Protein AF-A0A6P1A445-F1 (afdb_monomer_lite)

Foldseek 3Di:
DVPDPDDDDLVPWDADAFPDADPPDQEDCDDGNHDDDDLVNGDVVSDHHGCNPDDPVVVVVVVVVVVVVVVVVVVCVVVDDPDDPPPD

Radius of gyration: 20.83 Å; chains: 1; bounding box: 27×46×62 Å

pLDDT: mean 87.22, std 11.61, range [50.88, 98.38]

Secondary structure (DSSP, 8-state):
-TT-SS---GGGPPPB---S--SS-SEESSSSEEPP--GGGT-SSS--B--TT--HHHHHHHHHHHHHHHHHHHHHHHH-----TT--

Sequence (88 aa):
FPLLPDPFSLDRGVKEYPQGLPEDSLLSMEGQLSFAWLTKGLTQSGVLGDATAATEEKGDRLLASLCDGWVNVIRDIYRFQQPDVTKR

Structure (mmCIF, N/CA/C/O backbone):
data_AF-A0A6P1A445-F1
#
_entry.id   AF-A0A6P1A445-F1
#
loop_
_atom_site.group_PDB
_atom_site.id
_atom_site.type_symbol
_atom_site.label_atom_id
_atom_site.label_alt_id
_atom_site.label_comp_id
_atom_site.label_asym_id
_atom_site.label_entity_id
_atom_site.label_seq_id
_atom_site.pdbx_PDB_ins_code
_atom_site.Cartn_x
_atom_site.Cartn_y
_atom_site.Cartn_z
_atom_site.occupancy
_atom_site.B_iso_or_equiv
_atom_site.auth_seq_id
_atom_site.auth_comp_id
_atom_site.auth_asym_id
_atom_site.auth_atom_id
_atom_site.pdbx_PDB_model_num
ATOM 1 N N . PHE A 1 1 ? 4.358 -11.639 -4.537 1.00 50.88 1 PHE A N 1
ATOM 2 C CA . PHE A 1 1 ? 4.972 -12.793 -5.209 1.00 50.88 1 PHE A CA 1
ATOM 3 C C . PHE A 1 1 ? 4.612 -14.128 -4.562 1.00 50.88 1 PHE A C 1
ATOM 5 O O . PHE A 1 1 ? 4.136 -14.966 -5.312 1.00 50.88 1 PHE A O 1
ATOM 12 N N . PRO A 1 2 ? 4.664 -14.332 -3.229 1.00 53.91 2 PRO A N 1
ATOM 13 C CA . PRO A 1 2 ? 4.361 -15.652 -2.653 1.00 53.91 2 PRO A CA 1
ATOM 14 C C . PRO A 1 2 ? 2.857 -15.968 -2.482 1.00 53.91 2 PRO A C 1
ATOM 16 O O . PRO A 1 2 ? 2.511 -17.043 -2.008 1.00 53.91 2 PRO A O 1
ATOM 19 N N . LEU A 1 3 ? 1.947 -15.046 -2.831 1.00 62.53 3 LEU A N 1
ATOM 20 C CA . LEU A 1 3 ? 0.510 -15.146 -2.509 1.00 62.53 3 LEU A CA 1
ATOM 21 C C . LEU A 1 3 ? -0.427 -15.290 -3.722 1.00 62.53 3 LEU A C 1
ATOM 23 O O . LEU A 1 3 ? -1.635 -15.391 -3.525 1.00 62.53 3 LEU A O 1
ATOM 27 N N . LEU A 1 4 ? 0.084 -15.283 -4.960 1.00 64.75 4 LEU A N 1
ATOM 28 C CA . LEU A 1 4 ? -0.748 -15.421 -6.163 1.00 64.75 4 LEU A CA 1
ATOM 29 C C . LEU A 1 4 ? -0.306 -16.629 -7.001 1.00 64.75 4 LEU A C 1
ATOM 31 O O . LEU A 1 4 ? 0.893 -16.800 -7.206 1.00 64.75 4 LEU A O 1
ATOM 35 N N . PRO A 1 5 ? -1.254 -17.447 -7.495 1.00 54.75 5 PRO A N 1
ATOM 36 C CA . PRO A 1 5 ? -0.954 -18.589 -8.357 1.00 54.75 5 PRO A CA 1
ATOM 37 C C . PRO A 1 5 ? -0.627 -18.186 -9.805 1.00 54.75 5 PRO A C 1
ATOM 39 O O . PRO A 1 5 ? -0.012 -18.976 -10.515 1.00 54.75 5 PRO A O 1
ATOM 42 N N . ASP A 1 6 ? -1.015 -16.980 -10.238 1.00 58.81 6 ASP A N 1
ATOM 43 C CA . ASP A 1 6 ? -0.753 -16.469 -11.589 1.00 58.81 6 ASP A CA 1
ATOM 44 C C . ASP A 1 6 ? 0.512 -15.595 -11.636 1.00 58.81 6 ASP A C 1
ATOM 46 O O . ASP A 1 6 ? 0.743 -14.792 -10.721 1.00 58.81 6 ASP A O 1
ATOM 50 N N . PRO A 1 7 ? 1.330 -15.699 -12.702 1.00 60.62 7 PRO A N 1
ATOM 51 C CA . PRO A 1 7 ? 2.561 -14.939 -12.815 1.00 60.62 7 PRO A CA 1
ATOM 5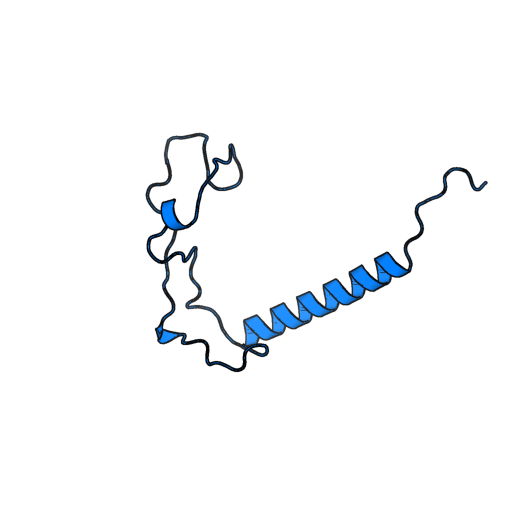2 C C . PRO A 1 7 ? 2.253 -13.447 -12.958 1.00 60.62 7 PRO A C 1
ATOM 54 O O . PRO A 1 7 ? 1.644 -12.991 -13.926 1.00 60.62 7 PRO A O 1
ATOM 57 N N . PHE A 1 8 ? 2.719 -12.664 -11.987 1.00 67.50 8 PHE A N 1
ATOM 58 C CA . PHE A 1 8 ? 2.825 -11.222 -12.139 1.00 67.50 8 PHE A CA 1
ATOM 59 C C . PHE A 1 8 ? 3.818 -10.920 -13.270 1.00 67.50 8 PHE A C 1
ATOM 61 O O . PHE A 1 8 ? 5.024 -11.130 -13.139 1.00 67.50 8 PHE A O 1
ATOM 68 N N . SER A 1 9 ? 3.287 -10.446 -14.392 1.00 71.69 9 SER A N 1
ATOM 69 C CA . SER A 1 9 ? 4.053 -10.066 -15.576 1.00 71.69 9 SER A CA 1
ATOM 70 C C . SER A 1 9 ? 4.776 -8.736 -15.344 1.00 71.69 9 SER A C 1
ATOM 72 O O . SER A 1 9 ? 4.214 -7.663 -15.573 1.00 71.69 9 SER A O 1
ATOM 74 N N . LEU A 1 10 ? 6.031 -8.799 -14.885 1.00 69.50 10 LEU A N 1
ATOM 75 C CA . LEU A 1 10 ? 6.903 -7.621 -14.733 1.00 69.50 10 LEU A CA 1
ATOM 76 C C . LEU A 1 10 ? 7.065 -6.844 -16.051 1.00 69.50 10 LEU A C 1
ATOM 78 O O . LEU A 1 10 ? 7.200 -5.624 -16.033 1.00 69.50 10 LEU A O 1
ATOM 82 N N . ASP A 1 11 ? 6.982 -7.537 -17.189 1.00 72.12 11 ASP A N 1
ATOM 83 C CA . ASP A 1 11 ? 7.024 -6.979 -18.546 1.00 72.12 11 ASP A CA 1
ATOM 84 C C . ASP A 1 11 ? 5.853 -6.037 -18.867 1.00 72.12 11 ASP A C 1
A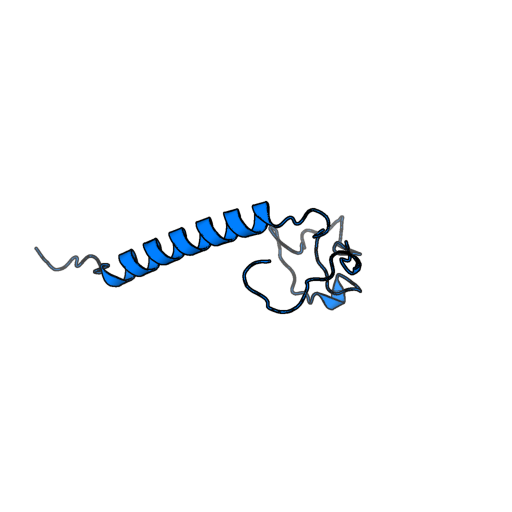TOM 86 O O . ASP A 1 11 ? 5.942 -5.231 -19.790 1.00 72.12 11 ASP A O 1
ATOM 90 N N . ARG A 1 12 ? 4.766 -6.108 -18.092 1.00 78.44 12 ARG A N 1
ATOM 91 C CA . ARG A 1 12 ? 3.581 -5.250 -18.236 1.00 78.44 12 ARG A CA 1
ATOM 92 C C . ARG A 1 12 ? 3.511 -4.142 -17.188 1.00 78.44 12 ARG A C 1
ATOM 94 O O . ARG A 1 12 ? 2.505 -3.437 -17.120 1.00 78.44 12 ARG A O 1
ATOM 101 N N . GLY A 1 13 ? 4.546 -3.990 -16.361 1.00 80.62 13 GLY A N 1
ATOM 102 C CA . GLY A 1 13 ? 4.622 -2.918 -15.375 1.00 80.62 13 GLY A CA 1
ATOM 103 C C . GLY A 1 13 ? 4.646 -1.549 -16.052 1.00 80.62 13 GLY A C 1
ATOM 104 O O . GLY A 1 13 ? 5.547 -1.255 -16.834 1.00 80.62 13 GLY A O 1
ATOM 105 N N . VAL A 1 14 ? 3.669 -0.699 -15.735 1.00 89.19 14 VAL A N 1
ATOM 106 C CA . VAL A 1 14 ? 3.646 0.701 -16.177 1.00 89.19 14 VAL A CA 1
ATOM 107 C C . VAL A 1 14 ? 4.178 1.576 -15.049 1.00 89.19 14 VAL A C 1
ATOM 109 O O . VAL A 1 14 ? 3.775 1.422 -13.901 1.00 89.19 14 VAL A O 1
ATOM 112 N N . LYS A 1 15 ? 5.087 2.494 -15.379 1.00 92.44 15 LYS A N 1
ATOM 113 C CA . LYS A 1 15 ? 5.522 3.572 -14.491 1.00 92.44 15 LYS A CA 1
ATOM 114 C C . LYS A 1 15 ? 4.764 4.832 -14.869 1.00 92.44 15 LYS A C 1
ATOM 116 O O . LYS A 1 15 ? 4.949 5.347 -15.969 1.00 92.44 15 LYS A O 1
ATOM 121 N N . GLU A 1 16 ? 3.950 5.342 -13.960 1.00 94.31 16 GLU A N 1
ATOM 122 C CA . GLU A 1 16 ? 3.193 6.567 -14.199 1.00 94.31 16 GLU A CA 1
ATOM 123 C C . GLU A 1 16 ? 2.982 7.325 -12.893 1.00 94.31 16 GLU A C 1
ATOM 125 O O . GLU A 1 16 ? 2.725 6.737 -11.849 1.00 94.31 16 GLU A O 1
ATOM 130 N N . TYR A 1 17 ? 3.083 8.647 -12.952 1.00 93.31 17 TYR A N 1
ATOM 131 C CA . TYR A 1 17 ? 2.817 9.537 -11.826 1.00 93.31 17 TYR A CA 1
ATOM 132 C C . TYR A 1 17 ? 1.664 10.478 -12.183 1.00 93.31 17 TYR A C 1
ATOM 134 O O . TYR A 1 17 ? 1.412 10.668 -13.376 1.00 93.31 17 TYR A O 1
ATOM 142 N N . PRO A 1 18 ? 0.982 11.081 -11.190 1.00 92.81 18 PRO A N 1
ATOM 143 C CA . PRO A 1 18 ? -0.070 12.059 -11.441 1.00 92.81 18 PRO A CA 1
ATOM 144 C C . PRO A 1 18 ? 0.362 13.138 -12.432 1.00 92.81 18 PRO A C 1
ATOM 146 O O . PRO A 1 18 ? 1.449 13.704 -12.312 1.00 92.81 18 PRO A O 1
ATOM 149 N N . GLN A 1 19 ? -0.503 13.428 -13.395 1.00 90.81 19 GLN A N 1
ATOM 150 C CA . GLN A 1 19 ? -0.285 14.459 -14.404 1.00 90.81 19 GLN A CA 1
ATOM 151 C C . GLN A 1 19 ? -1.153 15.688 -14.114 1.00 90.81 19 GLN A C 1
ATOM 153 O O . GLN A 1 19 ? -2.250 15.566 -13.573 1.00 90.81 19 GLN A O 1
ATOM 158 N N . GLY A 1 20 ? -0.678 16.874 -14.505 1.00 89.06 20 GLY A N 1
ATOM 159 C CA . GLY A 1 20 ? -1.476 18.106 -14.454 1.00 89.06 20 GLY A CA 1
ATOM 160 C C . GLY A 1 20 ? -1.836 18.578 -13.043 1.00 89.06 20 GLY A C 1
ATOM 161 O O . GLY A 1 20 ? -2.879 19.204 -12.855 1.00 89.06 20 GLY A O 1
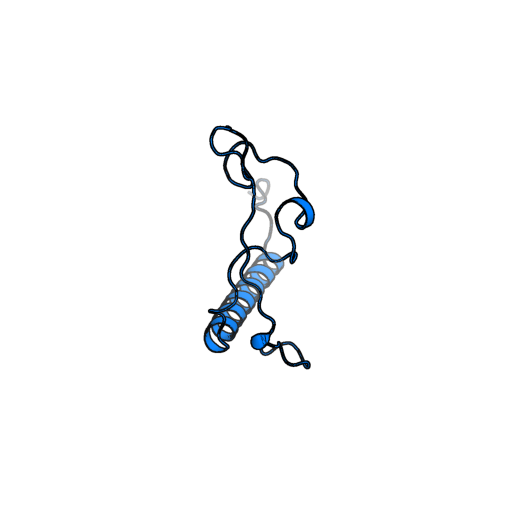ATOM 162 N N . LEU A 1 21 ? -1.000 18.263 -12.051 1.00 90.00 21 LEU A N 1
ATOM 163 C CA . LEU A 1 21 ? -1.180 18.787 -10.703 1.00 90.00 21 LEU A CA 1
ATOM 164 C C . LEU A 1 21 ? -0.967 20.307 -10.687 1.00 90.00 21 LEU A C 1
ATOM 166 O O . LEU A 1 21 ? -0.087 20.805 -11.388 1.00 90.00 21 LEU A O 1
ATOM 170 N N . PRO A 1 22 ? -1.759 21.055 -9.905 1.00 87.62 22 PRO A N 1
ATOM 171 C CA . PRO A 1 22 ? -1.597 22.496 -9.814 1.00 87.62 22 PRO A CA 1
ATOM 172 C C . PRO A 1 22 ? -0.296 22.843 -9.072 1.00 87.62 22 PRO A C 1
ATOM 174 O O . PRO A 1 22 ? -0.119 22.454 -7.921 1.00 87.62 22 PRO A O 1
ATOM 177 N N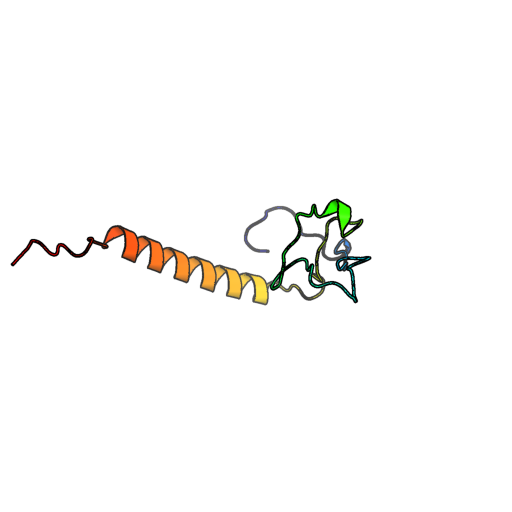 . GLU A 1 23 ? 0.600 23.582 -9.727 1.00 86.12 23 GLU A N 1
ATOM 178 C CA . GLU A 1 23 ? 1.896 23.987 -9.152 1.00 86.12 23 GLU A CA 1
ATOM 179 C C . GLU A 1 23 ? 1.772 25.237 -8.259 1.00 86.12 23 GLU A C 1
ATOM 181 O O . GLU A 1 23 ? 2.413 25.317 -7.214 1.00 86.12 23 GLU A O 1
ATOM 186 N N . ASP A 1 24 ? 0.863 26.156 -8.607 1.00 89.25 24 ASP A N 1
ATOM 187 C CA . ASP A 1 24 ? 0.619 27.419 -7.892 1.00 89.25 24 ASP A CA 1
ATOM 188 C C . ASP A 1 24 ? -0.697 27.397 -7.089 1.00 89.25 24 ASP A C 1
ATOM 190 O O . ASP A 1 24 ? -1.487 28.344 -7.103 1.00 89.25 24 ASP A O 1
ATOM 194 N N . SER A 1 25 ? -0.987 26.286 -6.407 1.00 89.56 25 SER A N 1
ATOM 195 C CA . SER A 1 25 ? -2.194 26.137 -5.586 1.00 89.56 25 SER A CA 1
ATOM 196 C C . SER A 1 25 ? -1.879 25.596 -4.200 1.00 89.56 25 SER A C 1
ATOM 198 O O . SER A 1 25 ? -0.970 24.796 -4.010 1.00 89.56 25 SER A O 1
ATOM 200 N N . LEU A 1 26 ? -2.695 25.990 -3.221 1.00 90.19 26 LEU A N 1
ATOM 201 C CA . LEU A 1 26 ? -2.706 25.356 -1.901 1.00 90.19 26 LEU A CA 1
ATOM 202 C C . LEU A 1 26 ? -3.362 23.965 -1.926 1.00 90.19 26 LEU A C 1
ATOM 204 O O . LEU A 1 26 ? -3.267 23.226 -0.944 1.00 90.19 26 LEU A O 1
ATOM 208 N N . LEU A 1 27 ? -4.057 23.628 -3.019 1.00 92.19 27 LEU A N 1
ATOM 209 C CA . LEU A 1 27 ? -4.697 22.332 -3.202 1.00 92.19 27 LEU A CA 1
ATOM 210 C C . LEU A 1 27 ? -3.677 21.289 -3.659 1.00 92.19 27 LEU A C 1
ATOM 212 O O . LEU A 1 27 ? -2.988 21.489 -4.655 1.00 92.19 27 LEU A O 1
ATOM 216 N N . SER A 1 28 ? -3.638 20.147 -2.977 1.00 90.25 28 SER A N 1
ATOM 217 C CA . SER A 1 28 ? -2.738 19.034 -3.301 1.00 90.25 28 SER A CA 1
ATOM 218 C C . SER A 1 28 ? -3.469 17.692 -3.269 1.00 90.25 28 SER A C 1
ATOM 220 O O . SER A 1 28 ? -4.608 17.599 -2.818 1.00 90.25 28 SER A O 1
ATOM 222 N N . MET A 1 29 ? -2.837 16.629 -3.770 1.00 90.62 29 MET A N 1
ATOM 223 C CA . MET A 1 29 ? -3.403 15.278 -3.647 1.00 90.62 29 MET A CA 1
ATOM 224 C C . MET A 1 29 ? -3.345 14.753 -2.210 1.00 90.62 29 MET A C 1
ATOM 226 O O . MET A 1 29 ? -4.293 14.129 -1.742 1.00 90.62 29 MET A O 1
ATOM 230 N N . GLU A 1 30 ? -2.227 15.005 -1.531 1.00 84.88 30 GLU A N 1
ATOM 231 C CA . GLU A 1 30 ? -1.939 14.578 -0.162 1.00 84.88 30 GLU A CA 1
ATOM 232 C C . GLU A 1 30 ? -1.264 15.730 0.601 1.00 84.88 30 GLU A C 1
ATOM 234 O O . GLU A 1 30 ? -0.650 16.617 -0.003 1.00 84.88 30 GLU A O 1
ATOM 239 N N . GLY A 1 31 ? -1.362 15.733 1.931 1.00 81.19 31 GLY A N 1
ATOM 240 C CA . GLY A 1 31 ? -0.678 16.703 2.790 1.00 81.19 31 GLY A CA 1
ATOM 241 C C . GLY A 1 31 ? -1.479 17.973 3.094 1.00 81.19 31 GLY A C 1
ATOM 242 O O . GLY A 1 31 ? -2.056 18.056 4.172 1.00 81.19 31 GLY A O 1
ATOM 243 N N . GLN A 1 32 ? -1.446 18.971 2.197 1.00 79.50 32 GLN A N 1
ATOM 244 C CA . GLN A 1 32 ? -2.050 20.306 2.390 1.00 79.50 32 GLN A CA 1
ATOM 245 C C . GLN A 1 32 ? -3.594 20.259 2.296 1.00 79.50 32 GLN A C 1
ATOM 247 O O . GLN A 1 32 ? -4.240 19.405 2.902 1.00 79.50 32 GLN A O 1
ATOM 252 N N . LEU A 1 33 ? -4.227 21.175 1.552 1.00 89.06 33 LEU A N 1
ATOM 253 C CA . LEU A 1 33 ? -5.668 21.135 1.315 1.00 89.06 33 LEU A CA 1
ATOM 254 C C . LEU A 1 33 ? -5.976 20.068 0.258 1.00 89.06 33 LEU A C 1
ATOM 256 O O . LEU A 1 33 ? -5.977 20.338 -0.943 1.00 89.06 33 LEU A O 1
ATOM 260 N N . SER A 1 34 ? -6.215 18.837 0.713 1.00 91.75 34 SER A N 1
ATOM 261 C CA . SER A 1 34 ? -6.492 17.713 -0.179 1.00 91.75 34 SER A CA 1
ATOM 262 C C . SER A 1 34 ? -7.780 17.927 -0.977 1.00 91.75 34 SER A C 1
ATOM 264 O O . SER A 1 34 ? -8.830 18.193 -0.385 1.00 91.75 34 SER A O 1
ATOM 266 N N . PHE A 1 35 ? -7.731 17.753 -2.297 1.00 92.62 35 PHE A N 1
ATOM 267 C CA . PHE A 1 35 ? -8.933 17.712 -3.136 1.00 92.62 35 PHE A CA 1
ATOM 268 C C . PHE A 1 35 ? -9.403 16.273 -3.376 1.00 92.62 35 PHE A C 1
ATOM 270 O O . PHE A 1 35 ? -8.632 15.323 -3.269 1.00 92.62 35 PHE A O 1
ATOM 277 N N . ALA A 1 36 ? -10.682 16.101 -3.714 1.00 92.81 36 ALA A N 1
ATOM 278 C CA . ALA A 1 36 ? -11.220 14.796 -4.083 1.00 92.81 36 ALA A CA 1
ATOM 279 C C . ALA A 1 36 ? -10.796 14.429 -5.510 1.00 92.81 36 ALA A C 1
ATOM 281 O O . ALA A 1 36 ? -10.982 15.214 -6.440 1.00 92.81 36 ALA A O 1
ATOM 282 N N . TRP A 1 37 ? -10.274 13.221 -5.696 1.00 92.06 37 TRP A N 1
ATOM 283 C CA . TRP A 1 37 ? -9.807 12.751 -6.994 1.00 92.06 37 TRP A CA 1
ATOM 284 C C . TRP A 1 37 ? -10.128 11.277 -7.216 1.00 92.06 37 TRP A C 1
ATOM 286 O O . TRP A 1 37 ? -10.400 10.514 -6.292 1.00 92.06 37 TRP A O 1
ATOM 296 N N . LEU A 1 38 ? -10.107 10.888 -8.488 1.00 92.19 38 LEU A N 1
ATOM 297 C CA . LEU A 1 38 ? -10.165 9.501 -8.931 1.00 92.19 38 LEU A CA 1
ATOM 298 C C . LEU A 1 38 ? -8.875 9.204 -9.682 1.00 92.19 38 LEU A C 1
ATOM 300 O O . LEU A 1 38 ? -8.405 10.063 -10.426 1.00 92.19 38 LEU A O 1
ATOM 304 N N . THR A 1 39 ? -8.349 7.986 -9.570 1.00 91.94 39 THR A N 1
ATOM 305 C CA . THR A 1 39 ? -7.110 7.590 -10.259 1.00 91.94 39 THR A CA 1
ATOM 306 C C . THR A 1 39 ? -7.176 7.869 -11.764 1.00 91.94 39 THR A C 1
ATOM 308 O O . THR A 1 39 ? -6.254 8.452 -12.317 1.00 91.94 39 THR A O 1
ATOM 311 N N . LYS A 1 40 ? -8.327 7.598 -12.403 1.00 90.75 40 LYS A N 1
ATOM 312 C CA . LYS A 1 40 ? -8.573 7.890 -13.831 1.00 90.75 40 LYS A CA 1
ATOM 313 C C . LYS A 1 40 ? -8.464 9.371 -14.221 1.00 90.75 40 LYS A C 1
ATOM 315 O O . LYS A 1 40 ? -8.395 9.687 -15.400 1.00 90.75 40 LYS A O 1
ATOM 320 N N . GLY A 1 41 ? -8.579 10.274 -13.248 1.00 90.88 41 GLY A N 1
ATOM 321 C CA . GLY A 1 41 ? -8.439 11.715 -13.452 1.00 90.88 41 GLY A CA 1
ATOM 322 C C . GLY A 1 41 ? -6.998 12.197 -13.318 1.00 90.88 41 GLY A C 1
ATOM 323 O O . GLY A 1 41 ? -6.736 13.356 -13.611 1.00 90.88 41 GLY A O 1
ATOM 324 N N . LEU A 1 42 ? -6.086 11.330 -12.870 1.00 92.62 42 LEU A N 1
ATOM 325 C CA . LEU A 1 42 ? -4.696 11.671 -12.575 1.00 92.62 42 LEU A CA 1
ATOM 326 C C . LEU A 1 42 ? -3.701 10.888 -13.426 1.00 92.62 42 LEU A C 1
ATOM 328 O O . LEU A 1 42 ? -2.633 11.414 -13.730 1.00 92.62 42 LEU A O 1
ATOM 332 N N . THR A 1 43 ? -4.037 9.654 -13.805 1.00 94.62 43 THR A N 1
ATOM 333 C CA . THR A 1 43 ? -3.202 8.793 -14.646 1.00 94.62 43 THR A CA 1
ATOM 334 C C . THR A 1 43 ? -4.040 8.045 -15.676 1.00 94.62 43 THR A C 1
ATOM 336 O O . THR A 1 43 ? -5.209 7.724 -15.443 1.00 94.62 43 THR A O 1
ATOM 339 N N . GLN A 1 44 ? -3.450 7.782 -16.844 1.00 92.12 44 GLN A N 1
ATOM 340 C CA . GLN A 1 44 ? -4.118 7.080 -17.942 1.00 92.12 44 GLN A CA 1
ATOM 341 C C . GLN A 1 44 ? -4.127 5.567 -17.726 1.00 92.12 44 GLN A C 1
ATOM 343 O O . GLN A 1 44 ? -5.133 4.914 -17.999 1.00 92.12 44 GLN A O 1
ATOM 348 N N . SER A 1 45 ? -3.027 5.002 -17.221 1.00 91.56 45 SER A N 1
ATOM 349 C CA . SER A 1 45 ? -2.907 3.557 -16.979 1.00 91.56 45 SER A CA 1
ATOM 350 C C . SER A 1 45 ? -3.631 3.091 -15.716 1.00 91.56 45 SER A C 1
ATOM 352 O O . SER A 1 45 ? -3.836 1.894 -15.528 1.00 91.56 45 SER A O 1
ATOM 354 N N . GLY A 1 46 ? -3.992 4.023 -14.828 1.00 91.50 46 GLY A N 1
ATOM 355 C CA . GLY A 1 46 ? -4.468 3.715 -13.482 1.00 91.50 46 GLY A CA 1
ATOM 356 C C . GLY A 1 46 ? -3.349 3.366 -12.494 1.00 91.50 46 GLY A C 1
ATOM 357 O O . GLY A 1 46 ? -3.636 3.135 -11.321 1.00 91.50 46 GLY A O 1
ATOM 358 N N . VAL A 1 47 ? -2.083 3.346 -12.926 1.00 92.56 47 VAL A N 1
ATOM 359 C CA . VAL A 1 47 ? -0.934 3.213 -12.025 1.00 92.56 47 VAL A CA 1
ATOM 360 C C . VAL A 1 47 ? -0.603 4.567 -11.407 1.00 92.56 47 VAL A C 1
ATOM 362 O O . VAL A 1 47 ? -0.720 5.603 -12.055 1.00 92.56 47 VAL A O 1
ATOM 365 N N . LEU A 1 48 ? -0.199 4.548 -10.138 1.00 92.75 48 LEU A N 1
ATOM 366 C CA . LEU A 1 48 ? 0.372 5.678 -9.417 1.00 92.75 48 LEU A CA 1
ATOM 367 C C . LEU A 1 48 ? 1.681 5.217 -8.773 1.00 92.75 48 LEU A C 1
ATOM 369 O O . LEU A 1 48 ? 1.671 4.460 -7.805 1.00 92.75 48 LEU A O 1
ATOM 373 N N . GLY A 1 49 ? 2.805 5.662 -9.323 1.00 91.69 49 GLY A N 1
ATOM 374 C CA . GLY A 1 49 ? 4.145 5.309 -8.880 1.00 91.69 49 GLY A CA 1
ATOM 375 C C . GLY A 1 49 ? 4.928 4.448 -9.871 1.00 91.69 49 GLY A C 1
ATOM 376 O O . GLY A 1 49 ? 4.620 4.348 -11.059 1.00 91.69 49 GLY A O 1
ATOM 377 N N . ASP A 1 50 ? 5.986 3.836 -9.345 1.00 91.94 50 ASP A N 1
ATOM 378 C CA . ASP A 1 50 ? 6.920 3.008 -10.099 1.00 91.94 50 ASP A CA 1
ATOM 379 C C . ASP A 1 50 ? 7.122 1.661 -9.401 1.00 91.94 50 ASP A C 1
ATOM 381 O O . ASP A 1 50 ? 7.787 1.567 -8.366 1.00 91.94 50 ASP A O 1
ATOM 385 N N . ALA A 1 51 ? 6.538 0.613 -9.980 1.00 87.88 51 ALA A N 1
ATOM 386 C CA . ALA A 1 51 ? 6.677 -0.753 -9.495 1.00 87.88 51 ALA A CA 1
ATOM 387 C C . ALA A 1 51 ? 7.816 -1.530 -10.182 1.00 87.88 51 ALA A C 1
ATOM 389 O O . ALA A 1 51 ? 8.037 -2.688 -9.831 1.00 87.88 51 ALA A O 1
ATOM 390 N N . THR A 1 52 ? 8.571 -0.944 -11.125 1.00 86.38 52 THR A N 1
ATOM 391 C CA . THR A 1 52 ? 9.595 -1.695 -11.884 1.00 86.38 52 THR A CA 1
ATOM 392 C C . THR A 1 52 ? 10.777 -2.129 -11.016 1.00 86.38 52 THR A C 1
ATOM 394 O O . THR A 1 52 ? 11.532 -3.016 -11.395 1.00 86.38 52 THR A O 1
ATOM 397 N N . ALA A 1 53 ? 10.942 -1.521 -9.839 1.00 87.31 53 ALA A N 1
ATOM 398 C CA . ALA A 1 53 ? 11.956 -1.886 -8.851 1.00 87.31 53 ALA A CA 1
ATOM 399 C C . ALA A 1 53 ? 11.474 -2.929 -7.819 1.00 87.31 53 ALA A C 1
ATOM 401 O O . ALA A 1 53 ? 12.162 -3.156 -6.810 1.00 87.31 53 ALA A O 1
ATOM 402 N N . ALA A 1 54 ? 10.287 -3.513 -8.010 1.00 86.38 54 ALA A N 1
ATOM 403 C CA . ALA A 1 54 ? 9.772 -4.581 -7.162 1.00 86.38 54 ALA A CA 1
ATOM 404 C C . ALA A 1 54 ? 10.622 -5.850 -7.317 1.00 86.38 54 ALA A C 1
ATOM 406 O O . ALA A 1 54 ? 10.968 -6.247 -8.426 1.00 86.38 54 ALA A O 1
ATOM 407 N N . THR A 1 55 ? 10.947 -6.491 -6.194 1.00 87.50 55 THR A N 1
ATOM 408 C CA . THR A 1 55 ? 11.652 -7.779 -6.168 1.00 87.50 55 THR A CA 1
ATOM 409 C C . THR A 1 55 ? 10.955 -8.726 -5.200 1.00 87.50 55 THR A C 1
ATOM 411 O O . THR A 1 55 ? 10.207 -8.282 -4.320 1.00 87.50 55 THR A O 1
ATOM 414 N N . GLU A 1 56 ? 11.191 -10.024 -5.364 1.00 86.25 56 GLU A N 1
ATOM 415 C CA . GLU A 1 56 ? 10.631 -11.058 -4.493 1.00 86.25 56 GLU A CA 1
ATOM 416 C C . GLU A 1 56 ? 11.081 -10.865 -3.042 1.00 86.25 56 GLU A C 1
ATOM 418 O O . GLU A 1 56 ? 10.248 -10.795 -2.143 1.00 86.25 56 GLU A O 1
ATOM 423 N N . GLU A 1 57 ? 12.369 -10.602 -2.819 1.00 91.69 57 GLU A N 1
ATOM 424 C CA . GLU A 1 57 ? 12.952 -10.448 -1.483 1.00 91.69 57 GLU A CA 1
ATOM 425 C C . GLU A 1 57 ? 12.378 -9.237 -0.739 1.00 91.69 57 GLU A C 1
ATOM 427 O O . GLU A 1 57 ? 12.180 -9.274 0.479 1.00 91.69 57 GLU A O 1
ATOM 432 N N . LYS A 1 58 ? 12.089 -8.140 -1.456 1.00 91.00 58 LYS A N 1
ATOM 433 C CA . LYS A 1 58 ? 11.381 -6.987 -0.875 1.00 91.00 58 LYS A CA 1
ATOM 434 C C . LYS A 1 58 ? 9.965 -7.382 -0.465 1.00 91.00 58 LYS A C 1
ATOM 436 O O . LYS A 1 58 ? 9.520 -6.993 0.613 1.00 91.00 58 LYS A O 1
ATOM 441 N N . GLY A 1 59 ? 9.279 -8.151 -1.309 1.00 90.06 59 GLY A N 1
ATOM 442 C CA . GLY A 1 59 ? 7.943 -8.671 -1.034 1.00 90.06 59 GLY A CA 1
ATOM 443 C C . GLY A 1 59 ? 7.905 -9.560 0.206 1.00 90.06 59 GLY A C 1
ATOM 444 O O . GLY A 1 59 ? 7.070 -9.338 1.080 1.00 90.06 59 GLY A O 1
ATOM 445 N N . ASP A 1 60 ? 8.837 -10.501 0.325 1.00 92.75 60 ASP A N 1
ATOM 446 C CA . ASP A 1 60 ? 8.902 -11.438 1.451 1.00 92.75 60 ASP A CA 1
ATOM 447 C C . ASP A 1 60 ? 9.175 -10.725 2.772 1.00 92.75 60 ASP A C 1
ATOM 449 O O . ASP A 1 60 ? 8.511 -10.984 3.777 1.00 92.75 60 ASP A O 1
ATOM 453 N N . ARG A 1 61 ? 10.101 -9.759 2.771 1.00 95.00 61 ARG A N 1
ATOM 454 C CA . ARG A 1 61 ? 10.387 -8.944 3.961 1.00 95.00 61 ARG A CA 1
ATOM 455 C C . ARG A 1 61 ? 9.184 -8.113 4.395 1.00 95.00 61 ARG A C 1
ATOM 457 O O . ARG A 1 61 ? 8.917 -8.016 5.592 1.00 95.00 61 ARG A O 1
ATOM 464 N N . LEU A 1 62 ? 8.469 -7.515 3.441 1.00 94.75 62 LEU A N 1
ATOM 465 C CA . LEU A 1 62 ? 7.248 -6.761 3.725 1.00 94.75 62 LEU A CA 1
ATOM 466 C C . LEU A 1 62 ? 6.156 -7.673 4.284 1.00 94.75 62 LEU A C 1
ATOM 468 O O . LEU A 1 62 ? 5.525 -7.318 5.277 1.00 94.75 62 LEU A O 1
ATOM 472 N N . LEU A 1 63 ? 5.962 -8.853 3.688 1.00 94.50 63 LEU A N 1
ATOM 473 C CA . LEU A 1 63 ? 4.960 -9.814 4.136 1.00 94.50 63 LEU A CA 1
ATOM 474 C C . LEU A 1 63 ? 5.255 -10.316 5.549 1.00 94.50 63 LEU A C 1
ATOM 476 O O . LEU A 1 63 ? 4.358 -10.300 6.387 1.00 94.50 63 LEU A O 1
ATOM 480 N N . ALA A 1 64 ? 6.499 -10.704 5.836 1.00 95.75 64 ALA A N 1
ATOM 481 C CA . ALA A 1 64 ? 6.903 -11.129 7.174 1.00 95.75 64 ALA A CA 1
ATOM 482 C C . ALA A 1 64 ? 6.637 -10.026 8.210 1.00 95.75 64 ALA A C 1
ATOM 484 O O . ALA A 1 64 ? 5.946 -10.260 9.199 1.00 95.75 64 ALA A O 1
ATOM 485 N N . SER A 1 65 ? 7.084 -8.794 7.929 1.00 97.25 65 SER A N 1
ATOM 486 C CA . SER A 1 65 ? 6.865 -7.651 8.823 1.00 97.25 65 SER A CA 1
ATOM 487 C C . SER A 1 65 ? 5.381 -7.350 9.045 1.00 97.25 65 SER A C 1
ATOM 489 O O . SER A 1 65 ? 4.990 -6.989 10.156 1.00 97.25 65 SER A O 1
ATOM 491 N N . LEU A 1 66 ? 4.557 -7.468 8.001 1.00 97.31 66 LEU A N 1
ATOM 492 C CA . LEU A 1 66 ? 3.117 -7.252 8.086 1.00 97.31 66 LEU A CA 1
ATOM 493 C C . LEU A 1 66 ? 2.459 -8.335 8.948 1.00 97.31 66 LEU A C 1
ATOM 495 O O . LEU A 1 66 ? 1.706 -8.009 9.865 1.00 97.31 66 LEU A O 1
ATOM 499 N N . CYS A 1 67 ? 2.763 -9.606 8.682 1.00 97.56 67 CYS A N 1
ATOM 500 C CA . CYS A 1 67 ? 2.243 -10.745 9.435 1.00 97.56 67 CYS A CA 1
ATOM 501 C C . CYS A 1 67 ? 2.585 -10.636 10.924 1.00 97.56 67 CYS A C 1
ATOM 503 O O . CYS A 1 67 ? 1.687 -10.742 11.760 1.00 97.56 67 CYS A O 1
ATOM 505 N N . ASP A 1 68 ? 3.847 -10.359 11.256 1.00 98.06 68 ASP A N 1
ATOM 506 C CA . ASP A 1 68 ? 4.293 -10.215 12.644 1.00 98.06 68 ASP A CA 1
ATOM 507 C C . ASP A 1 68 ? 3.565 -9.067 13.355 1.00 98.06 68 ASP A C 1
ATOM 509 O O . ASP A 1 68 ? 3.076 -9.229 14.477 1.00 98.06 68 ASP A O 1
ATOM 513 N N . GLY A 1 69 ? 3.429 -7.918 12.683 1.00 97.88 69 GLY A N 1
ATOM 514 C CA . GLY A 1 69 ? 2.696 -6.765 13.205 1.00 97.88 69 GLY A CA 1
ATOM 515 C C . GLY A 1 69 ? 1.231 -7.090 13.506 1.00 97.88 69 GLY A C 1
ATOM 516 O O . GLY A 1 69 ? 0.752 -6.823 14.608 1.00 97.88 69 GLY A O 1
ATOM 517 N N . TRP A 1 70 ? 0.530 -7.725 12.564 1.00 98.25 70 TRP A N 1
ATOM 518 C CA . TRP A 1 70 ? -0.872 -8.113 12.744 1.00 98.25 70 TRP A CA 1
ATOM 519 C C . TRP A 1 70 ? -1.065 -9.147 13.844 1.00 98.25 70 TRP A C 1
ATOM 521 O O . TRP A 1 70 ? -1.982 -9.016 14.653 1.00 98.25 70 TRP A O 1
ATOM 531 N N . VAL A 1 71 ? -0.195 -10.153 13.915 1.00 98.31 71 VAL A N 1
ATOM 532 C CA . VAL A 1 71 ? -0.230 -11.152 14.985 1.00 98.31 71 VAL A CA 1
ATOM 533 C C . VAL A 1 71 ? -0.093 -10.482 16.354 1.00 98.31 71 VAL A C 1
ATOM 535 O O . VAL A 1 71 ? -0.831 -10.831 17.278 1.00 98.31 71 VAL A O 1
ATOM 538 N N . ASN A 1 72 ? 0.808 -9.507 16.491 1.00 98.38 72 ASN A N 1
ATOM 539 C CA . ASN A 1 72 ? 0.983 -8.766 17.740 1.00 98.38 72 ASN A CA 1
ATOM 540 C C . ASN A 1 72 ? -0.253 -7.928 18.082 1.00 98.38 72 ASN A C 1
ATOM 542 O O . ASN A 1 72 ? -0.801 -8.084 19.170 1.00 98.38 72 ASN A O 1
ATOM 546 N N . VAL A 1 73 ? -0.759 -7.130 17.137 1.00 98.25 73 VAL A N 1
ATOM 547 C CA . VAL A 1 73 ? -1.948 -6.287 17.354 1.00 98.25 73 VAL A CA 1
ATOM 548 C C . VAL A 1 73 ? -3.172 -7.123 17.728 1.00 98.25 73 VAL A C 1
ATOM 550 O O . VAL A 1 73 ? -3.888 -6.781 18.664 1.00 98.25 73 VAL A O 1
ATOM 553 N N . ILE A 1 74 ? -3.412 -8.246 17.049 1.00 98.38 74 ILE A N 1
ATOM 554 C CA . ILE A 1 74 ? -4.552 -9.123 17.351 1.00 98.38 74 ILE A CA 1
ATOM 555 C C . ILE A 1 74 ? -4.420 -9.729 18.756 1.00 98.38 74 ILE A C 1
ATOM 557 O O . ILE A 1 74 ? -5.409 -9.797 19.488 1.00 98.38 74 ILE A O 1
ATOM 561 N N . ARG A 1 75 ? -3.212 -10.144 19.164 1.00 98.38 75 ARG A N 1
ATOM 562 C CA . ARG A 1 75 ? -2.959 -10.639 20.529 1.00 98.38 75 ARG A CA 1
ATOM 563 C C . ARG A 1 75 ? -3.207 -9.560 21.577 1.00 98.38 75 ARG A C 1
ATOM 565 O O . ARG A 1 75 ? -3.792 -9.868 22.615 1.00 98.38 75 ARG A O 1
ATOM 572 N N . ASP A 1 76 ? -2.780 -8.331 21.310 1.00 97.94 76 ASP A N 1
ATOM 573 C CA . ASP A 1 76 ? -2.984 -7.204 22.217 1.00 97.94 76 ASP A CA 1
ATOM 574 C C . ASP A 1 76 ? -4.467 -6.871 22.337 1.00 97.94 76 ASP A C 1
ATOM 576 O O . ASP A 1 76 ? -4.968 -6.796 23.453 1.00 97.94 76 ASP A O 1
ATOM 580 N N . ILE A 1 77 ? -5.199 -6.795 21.221 1.00 97.81 77 ILE A N 1
ATOM 581 C CA . ILE A 1 77 ? -6.658 -6.596 21.212 1.00 97.81 77 ILE A CA 1
ATOM 582 C C . ILE A 1 77 ? -7.365 -7.688 22.016 1.00 97.81 77 ILE A C 1
ATOM 584 O O . ILE A 1 77 ? -8.231 -7.383 22.830 1.00 97.81 77 ILE A O 1
ATOM 588 N N . TYR A 1 78 ? -6.990 -8.955 21.825 1.00 97.50 78 TYR A N 1
ATOM 589 C CA . TYR A 1 78 ? -7.596 -10.072 22.552 1.00 97.50 78 TYR A CA 1
ATOM 590 C C . TYR A 1 78 ? -7.388 -9.975 24.073 1.00 97.50 78 TYR A C 1
ATOM 592 O O . TYR A 1 78 ? -8.254 -10.378 24.848 1.00 97.50 78 TYR A O 1
ATOM 600 N N . ARG A 1 79 ? -6.237 -9.454 24.512 1.00 97.06 79 ARG A N 1
ATOM 601 C CA . ARG A 1 79 ? -5.892 -9.287 25.935 1.00 97.06 79 ARG A CA 1
AT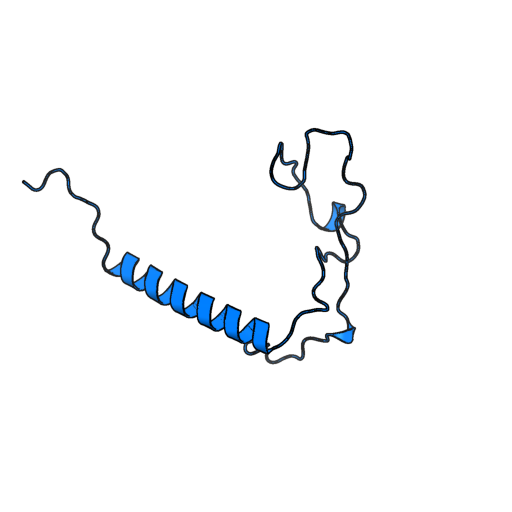OM 602 C C . ARG A 1 79 ? -6.354 -7.956 26.516 1.00 97.06 79 ARG A C 1
ATOM 604 O O . ARG A 1 79 ? -6.377 -7.810 27.737 1.00 97.06 79 ARG A O 1
ATOM 611 N N . PHE A 1 80 ? -6.655 -6.984 25.664 1.00 96.94 80 PHE A N 1
ATOM 612 C CA . PHE A 1 80 ? -6.928 -5.621 26.069 1.00 96.94 80 PHE A CA 1
ATOM 613 C C . PHE A 1 80 ? -8.186 -5.558 26.932 1.00 96.94 80 PHE A C 1
ATOM 615 O O . PHE A 1 80 ? -9.264 -6.014 26.553 1.00 96.94 80 PHE A O 1
ATOM 622 N N . GLN A 1 81 ? -8.043 -4.934 28.095 1.00 93.12 81 GLN A N 1
ATOM 623 C CA . GLN A 1 81 ? -9.157 -4.491 28.913 1.00 93.12 81 GLN A CA 1
ATOM 624 C C . GLN A 1 81 ? -9.080 -2.976 29.005 1.00 93.12 81 GLN A C 1
ATOM 626 O O . GLN A 1 81 ? -8.010 -2.422 29.268 1.00 93.12 81 GLN A O 1
ATOM 631 N N . GLN A 1 82 ? -10.209 -2.304 28.776 1.00 91.62 82 GLN A N 1
ATOM 632 C CA . GLN A 1 82 ? -10.262 -0.859 28.947 1.00 91.62 82 GLN A CA 1
ATOM 633 C C . GLN A 1 82 ? -9.902 -0.505 30.397 1.00 91.62 82 GLN A C 1
ATOM 635 O O . GLN A 1 82 ? -10.383 -1.179 31.314 1.00 91.62 82 GLN A O 1
ATOM 640 N N . PRO A 1 83 ? -9.075 0.531 30.620 1.00 90.31 83 PRO A N 1
ATOM 641 C CA . PRO A 1 83 ? -8.819 1.032 31.960 1.00 90.31 83 PRO A CA 1
ATOM 642 C C . PRO A 1 83 ? -10.138 1.385 32.648 1.00 90.31 83 PRO A C 1
ATOM 644 O O . PRO A 1 83 ? -10.909 2.206 32.153 1.00 90.31 83 PRO A O 1
ATOM 647 N N . ASP A 1 84 ? -10.396 0.752 33.787 1.00 87.62 84 ASP A N 1
ATOM 648 C CA . ASP A 1 84 ? -11.593 0.994 34.579 1.00 87.62 84 ASP A CA 1
ATOM 649 C C . ASP A 1 84 ? -11.256 1.966 35.711 1.00 87.62 84 ASP A C 1
ATOM 651 O O . ASP A 1 84 ? -10.714 1.580 36.745 1.00 87.62 84 ASP A O 1
ATOM 655 N N . VAL A 1 85 ? -11.585 3.242 35.506 1.00 84.50 85 VAL A N 1
ATOM 656 C CA . VAL A 1 85 ? -11.364 4.316 36.492 1.00 84.50 85 VAL A CA 1
ATOM 657 C C . VAL A 1 85 ? -12.271 4.209 37.724 1.00 84.50 85 VAL A C 1
ATOM 659 O O . VAL A 1 8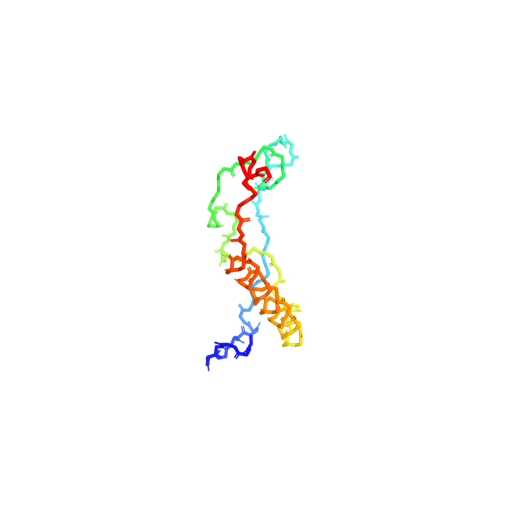5 ? -12.169 5.028 38.635 1.00 84.50 85 VAL A O 1
ATOM 662 N N . THR A 1 86 ? -13.173 3.224 37.763 1.00 80.69 86 THR A N 1
ATOM 663 C CA . THR A 1 86 ? -14.088 2.990 38.886 1.00 80.69 86 THR A CA 1
ATOM 664 C C . THR A 1 86 ? -13.632 1.862 39.813 1.00 80.69 86 THR A C 1
ATOM 666 O O . THR A 1 86 ? -14.099 1.792 40.953 1.00 80.69 86 THR A O 1
ATOM 669 N N . LYS A 1 87 ? -12.676 1.023 39.387 1.00 61.62 87 LYS A N 1
ATOM 670 C CA . LYS A 1 87 ? -12.027 0.030 40.254 1.00 61.62 87 LYS A CA 1
ATOM 671 C C . LYS A 1 87 ? -10.968 0.722 41.116 1.00 61.62 87 LYS A C 1
ATOM 673 O O . LYS A 1 87 ? -9.915 1.108 40.620 1.00 61.62 87 LYS A O 1
ATOM 678 N N . ARG A 1 88 ? -11.303 0.916 42.394 1.00 58.94 88 ARG A N 1
ATOM 679 C CA . ARG A 1 88 ? -10.374 1.340 43.453 1.00 58.94 88 ARG A CA 1
ATOM 680 C C . ARG A 1 88 ? -9.437 0.214 43.863 1.00 58.94 88 ARG A C 1
ATOM 682 O O . ARG A 1 88 ? -9.911 -0.943 43.895 1.00 58.94 88 ARG A O 1
#